Protein 8HY9 (pdb70)

Secondary structure (DSSP, 8-state):
--HHHHHHHHHIIIIIHHHHHHHHHHTSEEPTTS-EESSEEEEEEEPSS--S-HHHHHHHHHHHHT-EEEEE--TT-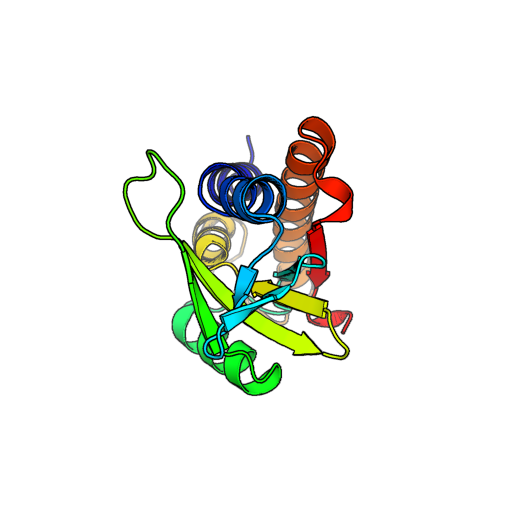SS-EEEEEEEETTEEEEEE--GGGHHHHHHHGGGS-TT--TTSHHHHHHHHHHHHHHHHHHHHHHHHHT-GGGEEEEEGGG-

InterPro domains:
  IPR019302 CD-NTase-associated protein 12/Pycsar effector protein, TIR domain [PF10137] (5-129)
  IPR046876 Prokaryotic STING domain [PF20300] (159-295)

Structure (mmCIF, N/CA/C/O backbone):
data_8HY9
#
_entry.id   8HY9
#
_cell.length_a   99.510
_cell.length_b   40.990
_cell.length_c   36.196
_cell.angle_alpha   90.000
_cell.angle_beta   105.041
_cell.angle_gamma   90.000
#
_symmetry.space_group_name_H-M   'C 1 2 1'
#
loop_
_entity.id
_entity.type
_entity.pdbx_description
1 polymer 'CD-NTase-associated protein 12'
2 non-polymer "9,9'-[(2R,3R,3aS,5S,7aR,9R,10R,10aS,12S,14aR)-3,5,10,12-tetrahydroxy-5,12-dioxidooctahydro-2H,7H-difuro[3,2-d:3',2'-j][1,3,7,9,2,8]tetraoxadiphosphacyclododecine-2,9-diyl]bis(2-amino-1,9-dihydro-6H-purin-6-one)"
3 non-polymer 'CALCIUM ION'
4 water water
#
loop_
_atom_site.group_PDB
_atom_site.id
_atom_site.type_symbol
_atom_site.label_atom_id
_atom_site.label_alt_id
_atom_site.label_comp_id
_atom_site.label_asym_id
_atom_site.label_entity_id
_atom_site.label_seq_id
_atom_site.pdbx_PDB_ins_code
_atom_site.Cartn_x
_atom_site.Cartn_y
_atom_site.Cartn_z
_atom_site.occupancy
_atom_site.B_iso_or_equiv
_atom_site.auth_seq_id
_atom_site.auth_comp_id
_atom_site.auth_asym_id
_atom_site.auth_atom_id
_atom_site.pdbx_PDB_model_num
ATOM 1 N N . GLY A 1 4 ? -6.065 -0.515 22.505 1.000 40.522 4 GLY A N 1
ATOM 2 C CA . GLY A 1 4 ? -6.833 -1.601 21.811 1.000 40.040 4 GLY A CA 1
ATOM 3 C C . GLY A 1 4 ? -6.902 -1.364 20.310 1.000 35.149 4 GLY A C 1
ATOM 4 O O . GLY A 1 4 ? -5.948 -1.733 19.602 1.000 32.978 4 GLY A O 1
ATOM 5 N N . PHE A 1 5 ? -8.000 -0.788 19.821 1.000 28.926 5 PHE A N 1
ATOM 6 C CA . PHE A 1 5 ? -8.157 -0.462 18.389 1.000 24.977 5 PHE A CA 1
ATOM 7 C C . PHE A 1 5 ? -7.699 0.965 18.164 1.000 18.153 5 PHE A C 1
ATOM 8 O O . PHE A 1 5 ? -7.930 1.855 18.979 1.000 15.567 5 PHE A O 1
ATOM 16 N N . PRO A 1 6 ? -6.992 1.224 17.052 1.000 15.912 6 PRO A N 1
ATOM 17 C CA . PRO A 1 6 ? -6.608 2.574 16.710 1.000 15.674 6 PRO A CA 1
ATOM 18 C C . PRO A 1 6 ? -7.768 3.562 16.762 1.000 13.360 6 PRO A C 1
ATOM 19 O O . PRO A 1 6 ? -7.570 4.636 17.305 1.000 11.973 6 PRO A O 1
ATOM 23 N N . SER A 1 7 ? -8.936 3.243 16.199 1.000 12.649 7 SER A N 1
ATOM 24 C CA . SER A 1 7 ? -10.059 4.209 16.129 1.000 13.604 7 SER A CA 1
ATOM 25 C C . SER A 1 7 ? -10.462 4.637 17.551 1.000 12.546 7 SER A C 1
ATOM 26 O O . SER A 1 7 ? -10.712 5.823 17.784 1.000 12.251 7 SER A O 1
ATOM 29 N N . SER A 1 8 ? -10.477 3.726 18.510 1.000 10.775 8 SER A N 1
ATOM 30 C CA . SER A 1 8 ? -10.804 4.019 19.926 1.000 10.027 8 SER A CA 1
ATOM 31 C C . SER A 1 8 ? -9.784 5.018 20.495 1.000 11.599 8 SER A C 1
ATOM 32 O O . SER A 1 8 ? -10.166 5.943 21.220 1.000 11.299 8 SER A O 1
ATOM 35 N N . THR A 1 9 ? -8.510 4.807 20.223 1.000 10.525 9 THR A N 1
ATOM 36 C CA . THR A 1 9 ? -7.422 5.658 20.764 1.000 10.281 9 THR A CA 1
ATOM 37 C C . THR A 1 9 ? -7.519 7.054 20.127 1.000 9.609 9 THR A C 1
ATOM 38 O O . THR A 1 9 ? -7.284 8.045 20.857 1.000 10.072 9 THR A O 1
ATOM 42 N N . LEU A 1 10 ? -7.832 7.159 18.857 1.000 9.375 10 LEU A N 1
ATOM 43 C CA . LEU A 1 10 ? -8.020 8.460 18.187 1.000 9.556 10 LEU A CA 1
ATOM 44 C C . LEU A 1 10 ? -9.206 9.170 18.863 1.000 9.252 10 LEU A C 1
ATOM 45 O O . LEU A 1 10 ? -9.138 10.396 19.091 1.000 8.884 10 LEU A O 1
ATOM 50 N N . ALA A 1 11 ? -10.300 8.469 19.160 1.000 9.249 11 ALA A N 1
ATOM 51 C CA . ALA A 1 11 ? -11.431 9.120 19.873 1.000 8.729 11 ALA A CA 1
ATOM 52 C C . ALA A 1 11 ? -10.967 9.611 21.242 1.000 8.507 11 ALA A C 1
ATOM 53 O O . ALA A 1 11 ? -11.418 10.683 21.690 1.000 8.316 11 ALA A O 1
ATOM 55 N N . ALA A 1 12 ? -10.137 8.848 21.945 1.000 8.568 12 ALA A N 1
ATOM 56 C CA . ALA A 1 12 ? -9.699 9.201 23.294 1.000 8.972 12 ALA A CA 1
ATOM 57 C C . ALA A 1 12 ? -8.897 10.502 23.241 1.000 9.277 12 ALA A C 1
ATOM 58 O O . ALA A 1 12 ? -9.104 11.324 24.126 1.000 9.900 12 ALA A O 1
ATOM 60 N N . VAL A 1 13 ? -8.011 10.697 22.271 1.000 8.712 13 VAL A N 1
ATOM 61 C CA . VAL A 1 13 ? -7.221 11.952 22.221 1.000 8.805 13 VAL A CA 1
ATOM 62 C C . VAL A 1 13 ? -8.104 13.092 21.770 1.000 8.428 13 VAL A C 1
ATOM 63 O O . VAL A 1 13 ? -7.936 14.210 22.248 1.000 8.269 13 VAL A O 1
ATOM 67 N N . TYR A 1 14 ? -9.013 12.866 20.859 1.000 6.935 14 TYR A N 1
ATOM 68 C CA . TYR A 1 14 ? -9.941 13.891 20.404 1.000 7.724 14 TYR A CA 1
ATOM 69 C C . TYR A 1 14 ? -10.793 14.338 21.604 1.000 7.403 14 TYR A C 1
ATOM 70 O O . TYR A 1 14 ? -11.028 15.539 21.790 1.000 7.157 14 TYR A O 1
ATOM 79 N N . TYR A 1 15 ? -11.259 13.388 22.397 1.000 7.968 15 TYR A N 1
ATOM 80 C CA . TYR A 1 15 ? -12.052 13.712 23.615 1.000 7.895 15 TYR A CA 1
ATOM 81 C C . TYR A 1 15 ? -11.223 14.471 24.629 1.000 9.043 15 TYR A C 1
ATOM 82 O O . TYR A 1 15 ? -11.588 15.553 25.028 1.000 8.880 15 TYR A O 1
ATOM 91 N N . GLU A 1 16 ? -10.069 13.934 25.013 1.000 9.119 16 GLU A N 1
ATOM 92 C CA . GLU A 1 16 ? -9.279 14.522 26.120 1.000 10.583 16 GLU A CA 1
ATOM 93 C C . GLU A 1 16 ? -8.760 15.898 25.725 1.000 9.339 16 GLU A C 1
ATOM 94 O O . GLU A 1 16 ? -8.756 16.784 26.602 1.000 10.483 16 GLU A O 1
ATOM 100 N N . ASN A 1 17 ? -8.325 16.092 24.490 1.000 8.901 17 ASN A N 1
ATOM 101 C CA . ASN A 1 17 ? -7.567 17.304 24.121 1.000 9.763 17 ASN A CA 1
ATOM 102 C C . ASN A 1 17 ? -8.453 18.267 23.352 1.000 9.657 17 ASN A C 1
ATOM 103 O O . ASN A 1 17 ? -7.968 19.349 23.016 1.000 12.702 17 ASN A O 1
ATOM 108 N N . PHE A 1 18 ? -9.725 17.977 23.113 1.000 8.413 18 PHE A N 1
ATOM 109 C CA .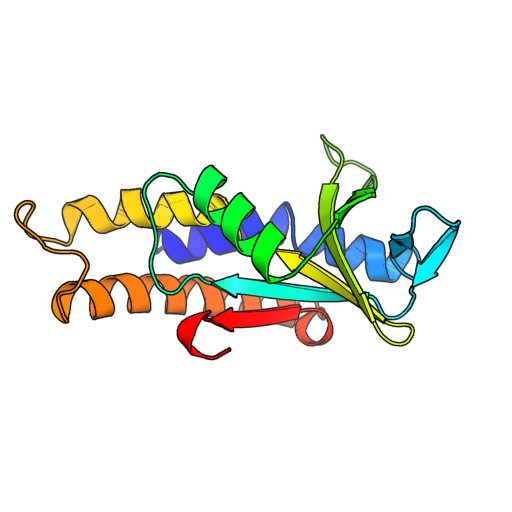 PHE A 1 18 ? -10.603 18.915 22.382 1.000 7.796 18 PHE A CA 1
ATOM 110 C C . PHE A 1 18 ? -12.018 18.899 22.934 1.000 8.031 18 PHE A C 1
ATOM 111 O O . PHE A 1 18 ? -12.528 19.950 23.375 1.000 7.927 18 PHE A O 1
ATOM 119 N N . VAL A 1 19 ? -12.688 17.775 22.910 1.000 7.142 19 VAL A N 1
ATOM 120 C CA . VAL A 1 19 ? -14.134 17.775 23.276 1.000 7.891 19 VAL A CA 1
ATOM 121 C C . VAL A 1 19 ? -14.269 18.139 24.752 1.000 7.647 19 VAL A C 1
ATOM 122 O O . VAL A 1 19 ? -15.119 18.988 25.086 1.000 7.058 19 VAL A O 1
ATOM 126 N N . LYS A 1 20 ? -13.507 17.495 25.624 1.000 7.999 20 LYS A N 1
ATOM 127 C CA . LYS A 1 20 ? -13.628 17.738 27.082 1.000 8.499 20 LYS A CA 1
ATOM 128 C C . LYS A 1 20 ? -13.360 19.209 27.407 1.000 8.108 20 LYS A C 1
ATOM 129 O O . LYS A 1 20 ? -14.138 19.810 28.121 1.000 7.804 20 LYS A O 1
ATOM 135 N N . PRO A 1 21 ? -12.230 19.831 26.997 1.000 8.205 21 PRO A N 1
ATOM 136 C CA . PRO A 1 21 ? -11.989 21.225 27.365 1.000 8.494 21 PRO A CA 1
ATOM 137 C C . PRO A 1 21 ? -13.071 22.139 26.760 1.000 8.476 21 PRO A C 1
ATOM 138 O O . PRO A 1 21 ? -13.393 23.180 27.353 1.000 8.536 21 PRO A O 1
ATOM 142 N N . THR A 1 22 ? -13.638 21.773 25.610 1.000 7.116 22 THR A N 1
ATOM 143 C CA . THR A 1 22 ? -14.735 22.585 25.012 1.000 7.435 22 THR A CA 1
ATOM 144 C C . THR A 1 22 ? -15.958 22.520 25.944 1.000 7.747 22 THR 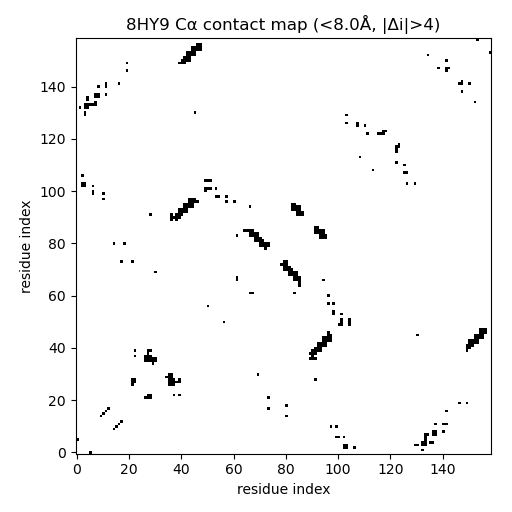A C 1
ATOM 145 O O . THR A 1 22 ? -16.574 23.548 26.245 1.000 7.380 22 THR A O 1
ATOM 149 N N . CYS A 1 23 ? -16.313 21.336 26.395 1.000 7.354 23 CYS A N 1
ATOM 150 C CA . CYS A 1 23 ? -17.428 21.122 27.340 1.000 7.585 23 CYS A CA 1
ATOM 151 C C . CYS A 1 23 ? -17.160 21.883 28.629 1.000 8.333 23 CYS A C 1
ATOM 152 O O . CYS A 1 23 ? -18.078 22.577 29.127 1.000 8.039 23 CYS A O 1
ATOM 155 N N . LEU A 1 24 ? -15.940 21.779 29.163 1.000 7.749 24 LEU A N 1
ATOM 156 C CA . LEU A 1 24 ? -15.623 22.476 30.426 1.000 7.782 24 LEU A CA 1
ATOM 157 C C . LEU A 1 24 ? -15.722 23.999 30.225 1.000 8.041 24 LEU A C 1
ATOM 158 O O . LEU A 1 24 ? -16.230 24.678 31.121 1.000 9.162 24 LEU A O 1
ATOM 163 N N . HIS A 1 25 ? -15.274 24.516 29.103 1.000 7.644 25 HIS A N 1
ATOM 164 C CA . HIS A 1 25 ? -15.415 25.952 28.811 1.000 8.133 25 HIS A CA 1
ATOM 165 C C . HIS A 1 25 ? -16.890 26.319 28.794 1.000 8.700 25 HIS A C 1
ATOM 166 O O . HIS A 1 25 ? -17.279 27.364 29.390 1.000 9.805 25 HIS A O 1
ATOM 173 N N . ILE A 1 26 ? -17.705 25.574 28.079 1.000 8.017 26 ILE A N 1
ATOM 174 C CA . ILE A 1 26 ? -19.163 25.873 28.007 1.000 8.055 26 ILE A CA 1
ATOM 175 C C . ILE A 1 26 ? -19.742 25.942 29.424 1.000 8.715 26 ILE A C 1
ATOM 176 O O . ILE A 1 26 ? -20.494 26.889 29.716 1.000 10.532 26 ILE A O 1
ATOM 181 N N . ILE A 1 27 ? -19.430 24.971 30.262 1.000 8.652 27 ILE A N 1
ATOM 182 C CA . ILE A 1 27 ? -19.980 24.867 31.644 1.000 9.192 27 ILE A CA 1
ATOM 183 C C . ILE A 1 27 ? -19.439 26.000 32.502 1.000 10.771 27 ILE A C 1
ATOM 184 O O . ILE A 1 27 ? -20.258 26.740 33.111 1.000 12.244 27 ILE A O 1
ATOM 189 N N . GLN A 1 28 ? -18.124 26.167 32.532 1.000 10.395 28 GLN A N 1
ATOM 190 C CA . GLN A 1 28 ? -17.432 27.093 33.469 1.000 11.252 28 GLN A CA 1
ATOM 191 C C . GLN A 1 28 ? -17.596 28.538 33.037 1.000 12.241 28 GLN A C 1
ATOM 192 O O . GLN A 1 28 ? -17.702 29.405 33.939 1.000 15.059 28 GLN A O 1
ATOM 198 N N . ASN A 1 29 ? -17.631 28.825 31.741 1.000 11.581 29 ASN A N 1
ATOM 199 C CA . ASN A 1 29 ? -17.722 30.201 31.220 1.000 11.947 29 ASN A CA 1
ATOM 200 C C . ASN A 1 29 ? -19.200 30.621 31.099 1.000 11.614 29 ASN A C 1
ATOM 201 O O . ASN A 1 29 ? -19.430 31.789 30.804 1.000 13.822 29 ASN A O 1
ATOM 206 N N . GLY A 1 30 ? -20.151 29.694 31.256 1.000 12.460 30 GLY A N 1
ATOM 207 C CA . GLY A 1 30 ? -21.568 29.984 30.992 1.000 14.013 30 GLY A CA 1
ATOM 208 C C . GLY A 1 30 ? -21.779 30.222 29.516 1.000 13.168 30 GLY A C 1
ATOM 209 O O . GLY A 1 30 ? -22.646 31.066 29.136 1.000 15.665 30 GLY A O 1
ATOM 210 N N . GLY A 1 31 ? -21.006 29.541 28.673 1.000 11.895 31 GLY A N 1
ATOM 211 C CA . GLY A 1 31 ? -21.232 29.478 27.225 1.000 10.947 31 GLY A CA 1
ATOM 212 C C . GLY A 1 31 ? -20.097 30.061 26.419 1.000 11.761 31 GLY A C 1
ATOM 213 O O . GLY A 1 31 ? -19.034 30.359 26.960 1.000 13.511 31 GLY A O 1
ATOM 214 N N . ILE A 1 32 ? -20.287 30.091 25.126 1.000 10.663 32 ILE A N 1
ATOM 215 C CA . ILE A 1 32 ? -19.317 30.605 24.138 1.000 10.876 32 ILE A CA 1
ATOM 216 C C . ILE A 1 32 ? -19.776 31.981 23.679 1.000 11.501 32 ILE A C 1
ATOM 217 O O . ILE A 1 32 ? -20.981 32.174 23.434 1.000 11.632 32 ILE A O 1
ATOM 222 N N . GLN A 1 33 ? -18.822 32.899 23.525 1.000 11.039 33 GLN A N 1
ATOM 223 C CA . GLN A 1 33 ? -19.104 34.307 23.203 1.000 11.022 33 GLN A CA 1
ATOM 224 C C . GLN A 1 33 ? -18.862 34.548 21.728 1.000 10.066 33 GLN A C 1
ATOM 225 O O . GLN A 1 33 ? -17.817 34.159 21.210 1.000 10.568 33 GLN A O 1
ATOM 231 N N . ASP A 1 34 ? -19.810 35.207 21.086 1.000 9.810 34 ASP A N 1
ATOM 232 C CA . ASP A 1 34 ? -19.754 35.589 19.663 1.000 10.499 34 ASP A CA 1
ATOM 233 C C . ASP A 1 34 ? -19.010 36.931 19.484 1.000 11.399 34 ASP A C 1
ATOM 234 O O . ASP A 1 34 ? -18.708 37.604 20.480 1.000 11.271 34 ASP A O 1
ATOM 239 N N . ASP A 1 35 ? -18.736 37.295 18.237 1.000 12.772 35 ASP A N 1
ATOM 240 C CA . ASP A 1 35 ? -17.984 38.535 17.892 1.000 12.842 35 ASP A CA 1
ATOM 241 C C . ASP A 1 35 ? -18.644 39.756 18.491 1.000 13.374 35 ASP A C 1
ATOM 242 O O . ASP A 1 35 ? -17.933 40.690 18.776 1.000 14.061 35 ASP A O 1
ATOM 247 N N . ASP A 1 36 ? -19.951 39.797 18.522 1.000 12.312 36 ASP A N 1
ATOM 248 C CA . ASP A 1 36 ? -20.724 40.966 18.987 1.000 12.794 36 ASP A CA 1
ATOM 249 C C . ASP A 1 36 ? -20.804 41.002 20.516 1.000 11.784 36 ASP A C 1
ATOM 250 O O . ASP A 1 36 ? -21.496 41.884 21.049 1.000 12.151 36 ASP A O 1
ATOM 255 N N . GLY A 1 37 ? -20.171 40.059 21.219 1.000 11.864 37 GLY A N 1
ATOM 256 C CA . GLY A 1 37 ? -20.145 40.036 22.680 1.000 10.721 37 GLY A CA 1
ATOM 257 C C . GLY A 1 37 ? -21.256 39.202 23.280 1.000 10.792 37 GLY A C 1
ATOM 258 O O . GLY A 1 37 ? -21.255 39.003 24.506 1.000 11.696 37 GLY A O 1
ATOM 259 N N . THR A 1 38 ? -22.226 38.746 22.475 1.000 10.687 38 THR A N 1
ATOM 260 C CA . THR A 1 38 ? -23.341 37.897 22.995 1.000 11.390 38 THR A CA 1
ATOM 261 C C . THR A 1 38 ? -22.760 36.561 23.470 1.000 11.816 38 THR A C 1
ATOM 262 O O . THR A 1 38 ? -22.020 35.898 22.693 1.000 11.969 38 THR A O 1
ATOM 266 N N . LYS A 1 39 ? -23.033 36.184 24.701 1.000 11.982 39 LYS A N 1
ATOM 267 C CA . LYS A 1 39 ? -22.637 34.862 25.220 1.000 12.404 39 LYS A CA 1
ATOM 268 C C . LYS A 1 39 ? -23.822 33.923 25.131 1.000 12.504 39 LYS A C 1
ATOM 269 O O . LYS A 1 39 ? -24.926 34.300 25.515 1.000 13.642 39 LYS A O 1
ATOM 275 N N . TYR A 1 40 ? -23.590 32.745 24.616 1.000 9.874 40 TYR A N 1
ATOM 276 C CA . TYR A 1 40 ? -24.644 31.735 24.401 1.000 9.814 40 TYR A CA 1
ATOM 277 C C . TYR A 1 40 ? -24.549 30.645 25.464 1.000 9.430 40 TYR A C 1
ATOM 278 O O . TYR A 1 40 ? -23.755 29.725 25.301 1.000 10.186 40 TYR A O 1
ATOM 287 N N . GLU A 1 41 ? -25.289 30.778 26.565 1.000 10.691 41 GLU A N 1
ATOM 288 C CA . GLU A 1 41 ? -25.282 29.755 27.631 1.000 11.242 41 GLU A CA 1
ATOM 289 C C . GLU A 1 41 ? -25.617 28.393 27.009 1.000 10.099 41 GLU A C 1
ATOM 290 O O . GLU A 1 41 ? -25.024 27.372 27.407 1.000 10.757 41 GLU A O 1
ATOM 296 N N . ASN A 1 42 ? -26.580 28.367 26.106 1.000 9.434 42 ASN A N 1
ATOM 297 C CA . ASN A 1 42 ? -26.981 27.151 25.395 1.000 9.633 42 ASN A CA 1
ATOM 298 C C . ASN A 1 42 ? -26.028 26.949 24.222 1.000 9.931 42 ASN A C 1
ATOM 299 O O . ASN A 1 42 ? -26.352 27.339 23.088 1.000 9.331 42 ASN A O 1
ATOM 304 N N . SER A 1 43 ? -24.859 26.391 24.514 1.000 8.267 43 SER A N 1
ATOM 305 C CA . SER A 1 43 ? -23.828 25.988 23.553 1.000 8.464 43 SER A CA 1
ATOM 306 C C . SER A 1 43 ? -23.717 24.481 23.602 1.000 8.760 43 SER A C 1
ATOM 307 O O . SER A 1 43 ? -23.609 23.926 24.710 1.000 8.835 43 SER A O 1
ATOM 310 N N . THR A 1 44 ? -23.786 23.812 22.469 1.000 8.849 44 THR A N 1
ATOM 311 C CA . THR A 1 44 ? -23.674 22.347 22.395 1.000 9.806 44 THR A CA 1
ATOM 312 C C . THR A 1 44 ? -22.833 21.977 21.194 1.000 9.735 44 THR A C 1
ATOM 313 O O . THR A 1 44 ? -22.454 22.870 20.428 1.000 9.402 44 THR A O 1
ATOM 317 N N . ILE A 1 45 ? -22.419 20.724 21.127 1.000 8.904 45 ILE A N 1
ATOM 318 C CA . ILE A 1 45 ? -21.409 20.245 20.154 1.000 9.183 45 ILE A CA 1
ATOM 319 C C . ILE A 1 45 ? -22.053 19.198 19.265 1.000 8.632 45 ILE A C 1
ATOM 320 O O . ILE A 1 45 ? -22.634 18.248 19.782 1.000 8.649 45 ILE A O 1
ATOM 325 N N . LYS A 1 46 ? -21.936 19.388 17.963 1.000 8.417 46 LYS A N 1
ATOM 326 C CA . LYS A 1 46 ? -22.260 18.370 16.957 1.000 8.753 46 LYS A CA 1
ATOM 327 C C . LYS A 1 46 ? -20.975 17.933 16.274 1.000 8.595 46 LYS A C 1
ATOM 328 O O . LYS A 1 46 ? -20.318 18.767 15.635 1.000 10.215 46 LYS A O 1
ATOM 334 N N . ILE A 1 47 ? -20.625 16.683 16.444 1.000 8.306 47 ILE A N 1
ATOM 335 C CA . ILE A 1 47 ? -19.418 16.062 15.841 1.000 9.009 47 ILE A CA 1
ATOM 336 C C . ILE A 1 47 ? -19.828 15.342 14.568 1.000 9.256 47 ILE A C 1
ATOM 337 O O . ILE A 1 47 ? -20.702 14.473 14.647 1.000 10.218 47 ILE A O 1
ATOM 342 N N . ILE A 1 48 ? -19.307 15.768 13.425 1.000 10.087 48 ILE A N 1
ATOM 343 C CA . ILE A 1 48 ? -19.763 15.263 12.113 1.000 10.951 48 ILE A CA 1
ATOM 344 C C . ILE A 1 48 ? -18.790 14.201 11.625 1.000 10.962 48 ILE A C 1
ATOM 345 O O . ILE A 1 48 ? -17.577 14.483 11.468 1.000 12.667 48 ILE A O 1
ATOM 350 N N . ILE A 1 49 ? -19.280 12.985 11.433 1.000 11.557 49 ILE A N 1
ATOM 351 C CA . ILE A 1 49 ? -18.504 11.860 10.854 1.000 12.211 49 ILE A CA 1
ATOM 352 C C . ILE A 1 49 ? -18.821 11.848 9.367 1.000 13.938 49 ILE A C 1
ATOM 353 O O . ILE A 1 49 ? -19.975 11.758 8.990 1.000 13.715 49 ILE A O 1
ATOM 358 N N . PRO A 1 50 ? -17.831 11.971 8.476 1.000 14.388 50 PRO A N 1
ATOM 359 C CA . PRO A 1 50 ? -18.110 12.057 7.046 1.000 14.522 50 PRO A CA 1
ATOM 360 C C . PRO A 1 50 ? -18.551 10.706 6.478 1.000 17.138 50 PRO A C 1
ATOM 361 O O . PRO A 1 50 ? -18.234 9.680 7.026 1.000 17.885 50 PRO A O 1
ATOM 365 N N . GLN A 1 51 ? -19.261 10.739 5.366 1.000 18.281 51 GLN A N 1
ATOM 366 C CA . GLN A 1 51 ? -19.677 9.498 4.668 1.000 20.789 51 GLN A CA 1
ATOM 367 C C . GLN A 1 51 ? -18.446 8.809 4.064 1.000 20.298 51 GLN A C 1
ATOM 368 O O . GLN A 1 51 ? -18.347 7.577 4.161 1.000 25.153 51 GLN A O 1
ATOM 374 N N . LYS A 1 52 ? -17.536 9.583 3.497 1.000 20.292 52 LYS A N 1
ATOM 375 C CA . LYS A 1 52 ? -16.255 9.063 2.969 1.000 21.918 52 LYS A CA 1
ATOM 376 C C . LYS A 1 52 ? -15.112 9.731 3.719 1.000 16.748 52 LYS A C 1
ATOM 377 O O . LYS A 1 52 ? -15.247 10.920 4.106 1.000 18.022 52 LYS A O 1
ATOM 383 N N . LEU A 1 53 ? -14.032 9.011 3.923 1.000 16.477 53 LEU A N 1
ATOM 384 C CA . LEU A 1 53 ? -12.823 9.581 4.533 1.000 17.363 53 LEU A CA 1
ATOM 385 C C . LEU A 1 53 ? -11.746 9.712 3.466 1.000 18.404 53 LEU A C 1
ATOM 386 O O . LEU A 1 53 ? -11.139 8.710 3.119 1.000 22.298 53 LEU A O 1
ATOM 391 N N . THR A 1 54 ? -11.418 10.941 3.118 1.000 15.837 54 THR A N 1
ATOM 392 C CA . THR A 1 54 ? -10.410 11.278 2.087 1.000 15.311 54 THR A CA 1
ATOM 393 C C . THR A 1 54 ? -9.029 11.327 2.701 1.000 14.769 54 THR A C 1
ATOM 394 O O . THR A 1 54 ? -8.916 11.388 3.960 1.000 15.426 54 THR A O 1
ATOM 398 N N . THR A 1 55 ? -8.015 11.378 1.849 1.000 14.072 55 THR A N 1
ATOM 399 C CA . THR A 1 55 ? -6.611 11.603 2.204 1.000 15.736 55 THR A CA 1
ATOM 400 C C . THR A 1 55 ? -6.307 13.100 2.143 1.000 16.241 55 THR A C 1
ATOM 401 O O . THR A 1 55 ? -5.141 13.439 2.089 1.000 22.376 55 THR A O 1
ATOM 405 N N . ASP A 1 56 ? -7.333 13.963 2.086 1.000 13.756 56 ASP A N 1
ATOM 406 C CA . ASP A 1 56 ? -7.151 15.441 2.223 1.000 13.053 56 ASP A CA 1
ATOM 407 C C . ASP A 1 56 ? -8.234 15.964 3.178 1.000 12.633 56 ASP A C 1
ATOM 408 O O . ASP A 1 56 ? -9.239 16.524 2.720 1.000 11.985 56 ASP A O 1
ATOM 413 N N . VAL A 1 57 ? -8.069 15.770 4.483 1.000 13.635 57 VAL A N 1
ATOM 414 C CA . VAL A 1 57 ? -9.141 16.139 5.440 1.000 13.399 57 VAL A CA 1
ATOM 415 C C . VAL A 1 57 ? -9.250 17.668 5.501 1.000 12.887 57 VAL A C 1
ATOM 416 O O . VAL A 1 57 ? -10.313 18.128 5.817 1.000 13.300 57 VAL A O 1
ATOM 420 N N . ASN A 1 58 ? -8.188 18.408 5.186 1.000 13.340 58 ASN A N 1
ATOM 421 C CA . ASN A 1 58 ? -8.261 19.890 5.208 1.000 14.296 58 ASN A CA 1
ATOM 422 C C . ASN A 1 58 ? -9.296 20.354 4.170 1.000 13.152 58 ASN A C 1
ATOM 423 O O . ASN A 1 58 ? 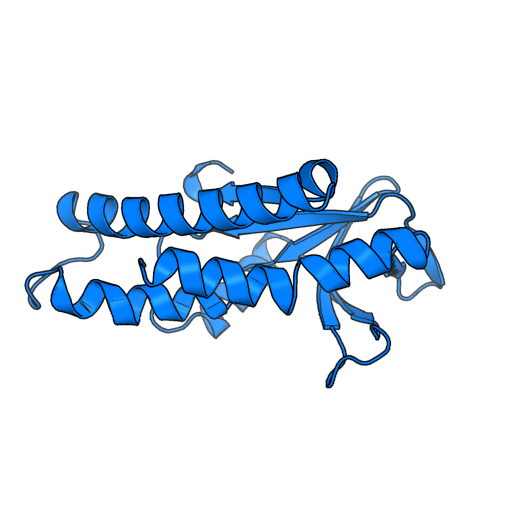-10.126 21.221 4.487 1.000 14.183 58 ASN A O 1
ATOM 428 N N . SER A 1 59 ? -9.255 19.833 2.944 1.000 12.683 59 SER A N 1
ATOM 429 C CA . SER A 1 59 ? -10.224 20.235 1.897 1.000 12.977 59 SER A CA 1
ATOM 430 C C . SER A 1 59 ? -11.612 19.764 2.291 1.000 12.660 59 SER A C 1
ATOM 431 O O . SE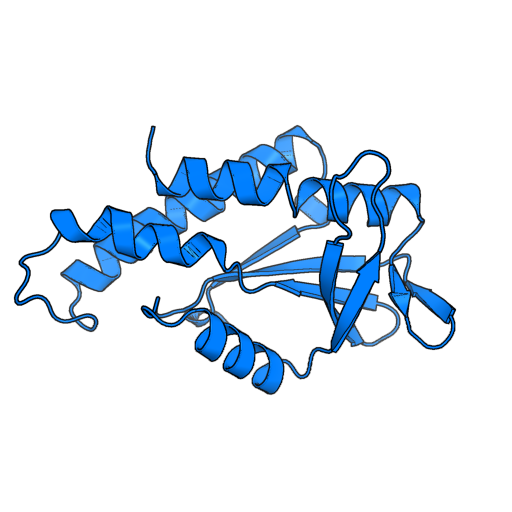R A 1 59 ? -12.586 20.454 2.037 1.000 13.023 59 SER A O 1
ATOM 434 N N . GLN A 1 60 ? -11.701 18.586 2.880 1.000 13.832 60 GLN A N 1
ATOM 435 C CA . GLN A 1 60 ? -12.959 18.023 3.348 1.000 13.910 60 GLN A CA 1
ATOM 436 C C . GLN A 1 60 ? -13.573 18.938 4.422 1.000 13.306 60 GLN A C 1
ATOM 437 O O . GLN A 1 60 ? -14.762 19.238 4.364 1.000 15.422 60 GLN A O 1
ATOM 443 N N . PHE A 1 61 ? -12.755 19.415 5.357 1.000 14.542 61 PHE A N 1
ATOM 444 C CA . PHE A 1 61 ? -13.183 20.352 6.399 1.000 13.289 61 PHE A CA 1
ATOM 445 C C . PHE A 1 61 ? -13.734 21.622 5.754 1.000 13.566 61 PHE A C 1
ATOM 446 O O . PHE A 1 61 ? -14.741 22.145 6.200 1.000 13.864 61 PHE A O 1
ATOM 454 N N . GLN A 1 62 ? -13.006 22.159 4.780 1.000 13.442 62 GLN A N 1
ATOM 455 C CA . GLN A 1 62 ? -13.409 23.415 4.130 1.0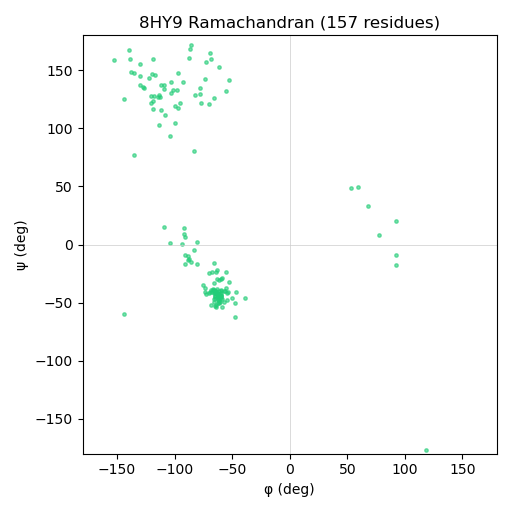00 15.222 62 GLN A CA 1
ATOM 456 C C . GLN A 1 62 ? -14.773 23.200 3.463 1.000 15.445 62 GLN A C 1
ATOM 457 O O . GLN A 1 62 ? -15.609 24.093 3.506 1.000 13.891 62 GLN A O 1
ATOM 463 N N . THR A 1 63 ? -14.976 22.083 2.807 1.000 15.329 63 THR A N 1
ATOM 464 C CA . THR A 1 63 ? -16.228 21.851 2.039 1.000 16.801 63 THR A CA 1
ATOM 465 C C . THR A 1 63 ? -17.394 21.750 3.015 1.000 17.906 63 THR A C 1
ATOM 466 O O . THR A 1 63 ? -18.444 22.402 2.777 1.000 20.172 63 THR A O 1
ATOM 470 N N . LEU A 1 64 ? -17.189 21.096 4.163 1.000 18.194 64 LEU A N 1
ATOM 471 C CA . LEU A 1 64 ? -18.209 21.000 5.214 1.000 17.703 64 LEU A CA 1
ATOM 472 C C . LEU A 1 64 ? -18.483 22.377 5.854 1.000 16.904 64 LEU A C 1
ATOM 473 O O . LEU A 1 64 ? -19.634 22.688 6.140 1.000 17.998 64 LEU A O 1
ATOM 478 N N . LYS A 1 65 ? -17.449 23.187 6.099 1.000 15.068 65 LYS A N 1
ATOM 479 C CA . LYS A 1 65 ? -17.607 24.541 6.675 1.000 15.934 65 LYS A CA 1
ATOM 480 C C . LYS A 1 65 ? -18.485 25.392 5.738 1.000 16.560 65 LYS A C 1
ATOM 481 O O . LYS A 1 65 ? -19.350 26.096 6.227 1.000 16.083 65 LYS A O 1
ATOM 487 N N . LYS A 1 66 ? -18.262 25.274 4.434 1.000 17.935 66 LYS A N 1
ATOM 488 C CA . LYS A 1 66 ? -19.022 26.031 3.405 1.000 20.976 66 LYS A CA 1
ATOM 489 C C . LYS A 1 66 ? -20.485 25.569 3.417 1.000 21.005 66 LYS A C 1
ATOM 490 O O . LYS A 1 66 ? -21.383 26.454 3.379 1.000 23.404 66 LYS A O 1
ATOM 496 N N . SER A 1 67 ? -20.724 24.265 3.534 1.000 21.043 67 SER A N 1
ATOM 497 C CA . SER A 1 67 ? -22.074 23.637 3.465 1.000 22.907 67 SER A CA 1
ATOM 498 C C . SER A 1 67 ? -22.899 24.004 4.710 1.000 24.631 67 SER A C 1
ATOM 499 O O . SER A 1 67 ? -24.084 24.304 4.563 1.000 24.564 67 SER A O 1
ATOM 502 N N . PHE A 1 68 ? -22.290 23.995 5.898 1.000 20.466 68 PHE A N 1
ATOM 503 C CA . PHE A 1 68 ? -22.951 24.325 7.186 1.000 21.002 68 PHE A CA 1
ATOM 504 C C . PHE A 1 68 ? -22.942 25.854 7.447 1.000 19.477 68 PHE A C 1
ATOM 505 O O . PHE A 1 68 ? -23.605 26.298 8.382 1.000 22.857 68 PHE A O 1
ATOM 513 N N . GLN A 1 69 ? -22.122 26.615 6.709 1.000 16.995 69 GLN A N 1
ATOM 514 C CA . GLN A 1 69 ? -21.970 28.092 6.830 1.000 18.803 69 GLN A CA 1
ATOM 515 C C . GLN A 1 69 ? -21.525 28.438 8.255 1.000 16.681 69 GLN A C 1
ATOM 516 O O . GLN A 1 69 ? -22.102 29.365 8.890 1.000 17.671 69 GLN A O 1
ATOM 522 N N . THR A 1 70 ? -20.496 27.753 8.745 1.000 14.307 70 THR A N 1
ATOM 523 C CA . THR A 1 70 ? -19.963 27.995 10.097 1.000 14.144 70 THR A CA 1
ATOM 524 C C . THR A 1 70 ? -18.910 29.096 10.072 1.000 13.631 70 THR A C 1
ATOM 525 O O . THR A 1 70 ? -18.368 29.419 8.985 1.000 14.959 70 THR A O 1
ATOM 529 N N . LYS A 1 71 ? -18.640 29.679 11.225 1.000 12.803 71 LYS A N 1
ATOM 530 C CA . LYS A 1 71 ? -17.500 30.585 11.389 1.000 13.402 71 LYS A CA 1
ATOM 531 C C . LYS A 1 71 ? -16.678 30.204 12.610 1.000 12.349 71 LYS A C 1
ATOM 532 O O . LYS A 1 71 ? -17.218 29.640 13.609 1.000 11.936 71 LYS A O 1
ATOM 538 N N . LYS A 1 72 ? -15.439 30.577 12.580 1.000 11.169 72 LYS A N 1
ATOM 539 C CA . LYS A 1 72 ? -14.458 30.195 13.608 1.000 11.538 72 LYS A CA 1
ATOM 540 C C . LYS A 1 72 ? -14.599 31.134 14.791 1.000 11.287 72 LYS A C 1
ATOM 541 O O . LYS A 1 72 ? -14.516 32.354 14.595 1.000 13.407 72 LYS A O 1
ATOM 547 N N . LEU A 1 73 ? -14.730 30.585 15.990 1.000 9.928 73 LEU A N 1
ATOM 548 C CA . LEU A 1 73 ? -14.524 31.300 17.252 1.000 10.167 73 LEU A CA 1
ATOM 549 C C . LEU A 1 73 ? -13.376 30.629 18.006 1.000 10.423 73 LEU A C 1
ATOM 550 O O . LEU A 1 73 ? -13.127 29.470 17.773 1.000 10.843 73 LEU A O 1
ATOM 555 N N . THR A 1 74 ? -12.756 31.335 18.936 1.000 11.328 74 THR A N 1
ATOM 556 C CA . THR A 1 74 ? -11.569 30.859 19.662 1.000 12.320 74 THR A CA 1
ATOM 557 C C . THR A 1 74 ? -11.731 31.166 21.137 1.000 12.548 74 THR A C 1
ATOM 558 O O . THR A 1 74 ? -12.269 32.255 21.480 1.000 14.49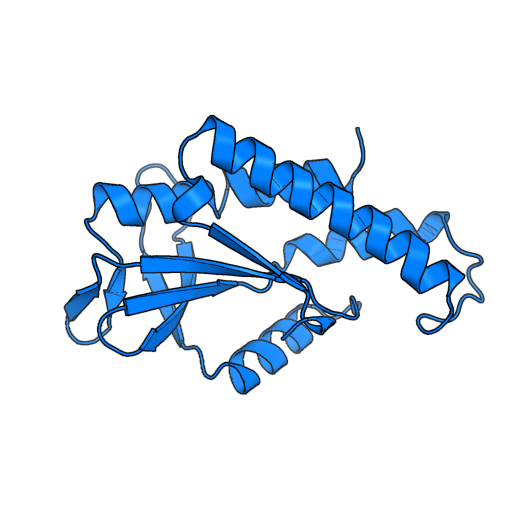8 74 THR A O 1
ATOM 562 N N . PHE A 1 75 ? -11.189 30.322 21.998 1.000 10.507 75 PHE A N 1
ATOM 563 C CA . PHE A 1 75 ? -11.167 30.591 23.450 1.000 10.963 75 PHE A CA 1
ATOM 564 C C . PHE A 1 75 ? -9.988 29.877 24.060 1.000 12.001 75 PHE A C 1
ATOM 565 O O . PHE A 1 75 ? -9.413 28.998 23.452 1.000 11.077 75 PHE A O 1
ATOM 573 N N . ASP A 1 76 ? -9.578 30.337 25.220 1.000 15.725 76 ASP A N 1
ATOM 574 C CA . ASP A 1 76 ? -8.498 29.688 25.986 1.000 16.386 76 ASP A CA 1
ATOM 575 C C . ASP A 1 76 ? -9.125 28.772 27.031 1.000 16.052 76 ASP A C 1
ATOM 576 O O . ASP A 1 76 ? -10.234 29.027 27.482 1.000 19.012 76 ASP A O 1
ATOM 581 N N . TYR A 1 77 ? -8.472 27.676 27.348 1.000 15.948 77 TYR A N 1
ATOM 582 C CA . TYR A 1 77 ? -8.818 26.807 28.502 1.000 16.503 77 TYR A CA 1
ATOM 583 C C . TYR A 1 77 ? -7.594 26.767 29.390 1.000 15.041 77 TYR A C 1
ATOM 584 O O . TYR A 1 77 ? -6.531 26.434 28.912 1.000 15.946 77 TYR A O 1
ATOM 593 N N . LEU A 1 78 ? -7.729 27.181 30.647 1.000 14.258 78 LEU A N 1
ATOM 594 C CA . LEU A 1 78 ? -6.566 27.424 31.527 1.000 16.387 78 LEU A CA 1
ATOM 595 C C . LEU A 1 78 ? -5.695 26.159 31.605 1.000 14.493 78 LEU A C 1
ATOM 596 O O . LEU A 1 78 ? -6.229 25.048 31.826 1.000 17.891 78 LEU A O 1
ATOM 601 N N . GLY A 1 79 ? -4.384 26.334 31.436 1.000 15.119 79 GLY A N 1
ATOM 602 C CA . GLY A 1 79 ? -3.416 25.238 31.527 1.000 15.820 79 GLY A CA 1
ATOM 603 C C . GLY A 1 79 ? -3.139 24.611 30.180 1.000 16.469 79 GLY A C 1
ATOM 604 O O . GLY A 1 79 ? -2.119 23.888 30.052 1.000 15.969 79 GLY A O 1
ATOM 605 N N . ARG A 1 80 ? -4.008 24.839 29.183 1.000 14.181 80 ARG A N 1
ATOM 606 C CA . ARG A 1 80 ? -3.837 24.185 27.862 1.000 13.778 80 ARG A CA 1
ATOM 607 C C . ARG A 1 80 ? -2.686 24.848 27.131 1.000 13.077 80 ARG A C 1
ATOM 608 O O . ARG A 1 80 ? -2.501 26.055 27.192 1.000 15.211 80 ARG A O 1
ATOM 616 N N . PRO A 1 81 ? -1.886 24.051 26.397 1.000 13.703 81 PRO A N 1
ATOM 617 C CA . PRO A 1 81 ? -0.748 24.576 25.665 1.000 15.446 81 PRO A CA 1
ATOM 618 C C . PRO A 1 81 ? -1.133 25.595 24.586 1.000 13.394 81 PRO A C 1
ATOM 619 O O . PRO A 1 81 ? -0.291 26.419 24.220 1.000 15.043 81 PRO A O 1
ATOM 623 N N . ARG A 1 82 ? -2.326 25.435 24.012 1.000 12.104 82 ARG A N 1
ATOM 624 C CA . ARG A 1 82 ? -2.762 26.235 22.863 1.000 10.902 82 ARG A CA 1
ATOM 625 C C . ARG A 1 82 ? -4.212 26.610 23.062 1.000 11.058 82 ARG A C 1
ATOM 626 O O . ARG A 1 82 ? -4.902 25.887 23.805 1.000 12.180 82 ARG A O 1
ATOM 634 N N . ASN A 1 83 ? -4.664 27.644 22.377 1.000 9.687 83 ASN A N 1
ATOM 635 C CA . ASN A 1 83 ? -6.092 28.008 22.393 1.000 10.122 83 ASN A CA 1
ATOM 636 C C . ASN A 1 83 ? -6.910 26.940 21.655 1.000 9.940 83 ASN A C 1
ATOM 637 O O . ASN A 1 83 ? -6.326 26.050 20.989 1.000 12.222 83 ASN A O 1
ATOM 642 N N . ILE A 1 84 ? -8.209 26.956 21.846 1.000 9.217 84 ILE A N 1
ATOM 643 C CA . ILE A 1 84 ? -9.154 26.054 21.153 1.000 10.351 84 ILE A CA 1
ATOM 644 C C . ILE A 1 84 ? -9.849 26.847 20.070 1.000 10.522 84 ILE A C 1
ATOM 645 O O . ILE A 1 84 ? -10.385 27.930 20.384 1.000 11.092 84 ILE A O 1
ATOM 650 N N . ASP A 1 85 ? -9.881 26.335 18.863 1.000 10.258 85 ASP A N 1
ATOM 651 C CA . ASP A 1 85 ? -10.651 26.945 17.765 1.000 11.204 85 ASP A CA 1
ATOM 652 C C . ASP A 1 85 ? -11.842 26.062 17.464 1.000 10.515 85 ASP A C 1
ATOM 653 O O . ASP A 1 85 ? -11.669 24.855 17.340 1.000 10.993 85 ASP A O 1
ATOM 658 N N . VAL A 1 86 ? -13.021 26.631 17.316 1.000 8.320 86 VAL A N 1
ATOM 659 C CA . VAL A 1 86 ? -14.263 25.870 17.021 1.000 8.848 86 VAL A CA 1
ATOM 660 C C . VAL A 1 86 ? -14.969 26.523 15.840 1.000 8.938 86 VAL A C 1
ATOM 661 O O . VAL A 1 86 ? -15.148 27.766 15.856 1.000 10.604 86 VAL A O 1
ATOM 665 N N . GLU A 1 87 ? -15.454 25.724 14.926 1.000 8.842 87 GLU A N 1
ATOM 666 C CA . GLU A 1 87 ? -16.448 26.165 13.930 1.000 9.678 87 GLU A CA 1
ATOM 667 C C . GLU A 1 87 ? -17.820 26.218 14.587 1.000 9.946 87 GLU A C 1
ATOM 668 O O . GLU A 1 87 ? -18.198 25.274 15.272 1.000 10.384 87 GLU A O 1
ATOM 674 N N . THR A 1 88 ? -18.569 27.289 14.354 1.000 9.737 88 THR A N 1
ATOM 675 C CA . THR A 1 88 ? -19.811 27.544 15.100 1.000 10.364 88 THR A CA 1
ATOM 676 C C . THR A 1 88 ? -20.907 28.028 14.183 1.000 10.493 88 THR A C 1
ATOM 677 O O . THR A 1 88 ? -20.622 28.645 13.157 1.000 11.966 88 THR A O 1
ATOM 681 N N . LEU A 1 89 ? -22.109 27.682 14.545 1.000 10.487 89 LEU A N 1
ATOM 682 C CA . LEU A 1 89 ? -23.353 28.181 13.935 1.000 12.182 89 LEU A CA 1
ATOM 683 C C . LEU A 1 89 ? -24.238 28.720 15.049 1.000 11.157 89 LEU A C 1
ATOM 684 O O . LEU A 1 89 ? -24.409 28.025 16.056 1.000 11.410 89 LEU A O 1
ATOM 689 N N . ILE A 1 90 ? -24.843 29.875 14.854 1.000 11.026 90 ILE A N 1
ATOM 690 C CA . ILE A 1 90 ? -25.783 30.425 15.854 1.000 12.356 90 ILE A CA 1
ATOM 691 C C . ILE A 1 90 ? -27.174 30.472 15.239 1.000 12.082 90 ILE A C 1
ATOM 692 O O . ILE A 1 90 ? -27.306 30.977 14.112 1.000 14.433 90 ILE A O 1
ATOM 697 N N . GLN A 1 91 ? -28.148 29.901 15.914 1.000 12.860 91 GLN A N 1
ATOM 698 C CA . GLN A 1 91 ? -29.551 29.855 15.437 1.000 14.531 91 GLN A CA 1
ATOM 699 C C . GLN A 1 91 ? -30.462 29.993 16.637 1.000 12.804 91 GLN A C 1
ATOM 700 O O . GLN A 1 91 ? -30.390 29.156 17.554 1.000 11.660 91 GLN A O 1
ATOM 706 N N . ASP A 1 92 ? -31.369 30.960 16.596 1.000 11.837 92 ASP A N 1
ATOM 707 C CA . ASP A 1 92 ? -32.492 31.010 17.558 1.000 11.796 92 ASP A CA 1
ATOM 708 C C . ASP A 1 92 ? -31.954 30.934 19.013 1.000 11.369 92 ASP A C 1
ATOM 709 O O . ASP A 1 92 ? -32.493 30.190 19.851 1.000 10.759 92 ASP A O 1
ATOM 714 N N . GLY A 1 93 ? -30.958 31.757 19.308 1.000 11.417 93 GLY A N 1
ATOM 715 C CA . GLY A 1 93 ? -30.487 31.970 20.677 1.000 12.035 93 GLY A CA 1
ATOM 716 C C . GLY A 1 93 ? -29.617 30.834 21.177 1.000 11.778 93 GLY A C 1
ATOM 717 O O . GLY A 1 93 ? -29.373 30.774 22.411 1.000 12.421 93 GLY A O 1
ATOM 718 N N . LYS A 1 94 ? -29.258 29.914 20.299 1.000 10.249 94 LYS A N 1
ATOM 719 C CA . LYS A 1 94 ? -28.452 28.722 20.648 1.000 10.161 94 LYS A CA 1
ATOM 720 C C . LYS A 1 94 ? -27.198 28.713 19.790 1.000 8.606 94 LYS A C 1
ATOM 721 O O . LYS A 1 94 ? -27.265 29.144 18.618 1.000 10.012 94 LYS A O 1
ATOM 727 N N . LEU A 1 95 ? -26.073 28.275 20.349 1.000 8.195 95 LEU A N 1
ATOM 728 C CA . LEU A 1 95 ? -24.824 28.148 19.569 1.000 8.756 95 LEU A CA 1
ATOM 729 C C . LEU A 1 95 ? -24.478 26.679 19.426 1.000 7.876 95 LEU A C 1
ATOM 730 O O . LEU A 1 95 ? -24.615 25.914 20.423 1.000 8.940 95 LEU A O 1
ATOM 735 N N . TYR A 1 96 ? -24.062 26.278 18.243 1.000 7.370 96 TYR A N 1
ATOM 736 C CA . TYR A 1 96 ? -23.622 24.919 17.963 1.000 8.387 96 TYR A CA 1
ATOM 737 C C . TYR A 1 96 ? -22.168 24.963 17.517 1.000 8.303 96 TYR A C 1
ATOM 738 O O . TYR A 1 96 ? -21.860 25.605 16.510 1.000 9.598 96 TYR A O 1
ATOM 747 N N . VAL A 1 97 ? -21.301 24.233 18.208 1.000 8.333 97 VAL A N 1
ATOM 748 C CA . VAL A 1 97 ? -19.984 23.847 17.676 1.000 8.479 97 VAL A CA 1
ATOM 749 C C . VAL A 1 97 ? -20.195 22.716 16.691 1.000 8.795 97 VAL A C 1
ATOM 750 O O . VAL A 1 97 ? -20.808 21.687 17.103 1.000 11.076 97 VAL A O 1
ATOM 754 N N . ILE A 1 98 ? -19.787 22.889 15.446 1.000 9.482 98 ILE A N 1
ATOM 755 C CA . ILE A 1 98 ? -19.896 21.861 14.390 1.000 10.482 98 ILE A CA 1
ATOM 756 C C . ILE A 1 98 ? -18.486 21.438 14.010 1.000 11.716 98 ILE A C 1
ATOM 757 O O . ILE A 1 98 ? -17.825 22.191 13.320 1.000 14.543 98 ILE A O 1
ATOM 762 N N . ASP A 1 99 ? -18.041 20.304 14.473 1.000 9.086 99 ASP A N 1
ATOM 763 C CA . ASP A 1 99 ? -16.633 19.896 14.276 1.000 9.895 99 ASP A CA 1
ATOM 764 C C . ASP A 1 99 ? -16.556 18.698 13.360 1.000 10.355 99 ASP A C 1
ATOM 765 O O . ASP A 1 99 ? -17.204 17.665 13.659 1.000 11.396 99 ASP A O 1
ATOM 770 N N . PHE A 1 100 ? -15.758 18.824 12.315 1.000 10.842 100 PHE A N 1
ATOM 771 C CA . PHE A 1 100 ? -15.319 17.716 11.470 1.000 12.473 100 PHE A CA 1
ATOM 772 C C . PHE A 1 100 ? -13.922 17.363 11.939 1.000 12.146 100 PHE A C 1
ATOM 773 O O . PHE A 1 100 ? -12.984 18.165 11.732 1.000 13.436 100 PHE A O 1
ATOM 781 N N . PRO A 1 101 ? -13.745 16.254 12.679 1.000 10.924 101 PRO A N 1
ATOM 782 C CA . PRO A 1 101 ? -12.482 16.011 13.356 1.000 11.427 101 PRO A CA 1
ATOM 783 C C . PRO A 1 101 ? -11.356 15.691 12.364 1.000 10.980 101 PRO A C 1
ATOM 784 O O . PRO A 1 101 ? -11.402 14.648 11.727 1.000 11.964 101 PRO A O 1
ATOM 788 N N . THR A 1 102 ? -10.295 16.489 12.369 1.000 9.669 102 THR A N 1
ATOM 789 C CA . THR A 1 102 ? -9.124 16.215 11.506 1.000 10.696 102 THR A CA 1
ATOM 790 C C . THR A 1 102 ? -8.416 14.932 11.966 1.000 9.424 102 THR A C 1
ATOM 791 O O . THR A 1 102 ? -7.754 14.304 11.143 1.000 10.690 102 THR A O 1
ATOM 795 N N . VAL A 1 103 ? -8.567 14.530 13.233 1.000 8.663 103 VAL A N 1
ATOM 796 C CA . VAL A 1 103 ? -8.016 13.266 13.777 1.000 9.000 103 VAL A CA 1
ATOM 797 C C . VAL A 1 103 ? -8.491 12.056 12.952 1.000 8.748 103 VAL A C 1
ATOM 798 O O . VAL A 1 103 ? -7.847 11.043 13.013 1.000 8.939 103 VAL A O 1
ATOM 802 N N . LEU A 1 104 ? -9.614 12.153 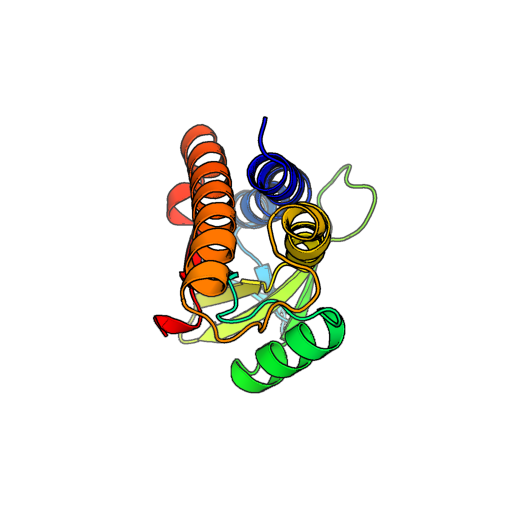12.250 1.000 9.623 104 LEU A N 1
ATOM 803 C CA . LEU A 1 104 ? -10.134 10.963 11.514 1.000 11.410 104 LEU A CA 1
ATOM 804 C C . LEU A 1 104 ? -9.197 10.564 10.388 1.000 12.926 104 LEU A C 1
ATOM 805 O O . LEU A 1 104 ? -9.274 9.371 9.979 1.000 14.786 104 LEU A O 1
ATOM 810 N N . SER A 1 105 ? -8.278 11.423 9.984 1.000 12.246 105 SER A N 1
ATOM 811 C CA . SER A 1 105 ? -7.236 11.025 9.000 1.000 13.925 105 SER A CA 1
ATOM 812 C C . SER A 1 105 ? -6.511 9.746 9.484 1.000 13.059 105 SER A C 1
ATOM 813 O O . SER A 1 105 ? -6.080 8.909 8.632 1.000 14.433 105 SER A O 1
ATOM 816 N N . GLY A 1 106 ? -6.359 9.541 10.779 1.000 12.628 106 GLY A N 1
ATOM 817 C CA . GLY A 1 106 ? -5.678 8.373 11.334 1.000 13.738 106 GLY A CA 1
ATOM 818 C C . GLY A 1 106 ? -6.345 7.074 10.931 1.000 14.357 106 GLY A C 1
ATOM 819 O O . GLY A 1 106 ? -5.678 6.062 10.928 1.000 15.392 106 GLY A O 1
ATOM 820 N N . ILE A 1 107 ? -7.653 7.104 10.715 1.000 14.842 107 ILE A N 1
ATOM 821 C CA . ILE A 1 107 ? -8.416 5.874 10.337 1.000 16.879 107 ILE A CA 1
ATOM 822 C C . ILE A 1 107 ? -7.911 5.373 8.982 1.000 17.392 107 ILE A C 1
ATOM 823 O O . ILE A 1 107 ? -7.668 4.144 8.870 1.000 19.604 107 ILE A O 1
ATOM 828 N N . ASN A 1 108 ? -7.604 6.268 8.057 1.000 19.157 108 ASN A N 1
ATOM 829 C CA . ASN A 1 108 ? -7.042 5.882 6.738 1.000 19.802 108 ASN A CA 1
ATOM 830 C C . ASN A 1 108 ? -5.724 5.142 6.948 1.000 19.100 108 ASN A C 1
ATOM 831 O O . ASN A 1 108 ? -5.495 4.112 6.254 1.000 18.266 108 ASN A O 1
ATOM 836 N N . TYR A 1 109 ? -4.903 5.579 7.903 1.000 18.829 109 TYR A N 1
ATOM 837 C CA . TYR A 1 109 ? -3.581 4.964 8.146 1.000 22.585 109 TYR A CA 1
ATOM 838 C C . TYR A 1 109 ? -3.780 3.528 8.606 1.000 23.842 109 TYR A C 1
ATOM 839 O O . TYR A 1 109 ? -3.121 2.622 8.060 1.000 32.152 109 TYR A O 1
ATOM 848 N N . ALA A 1 110 ? -4.611 3.357 9.632 1.000 24.323 110 ALA A N 1
ATOM 849 C CA . ALA A 1 110 ? -5.020 2.064 10.222 1.000 29.943 110 ALA A CA 1
ATOM 850 C C . ALA A 1 110 ? -5.413 1.112 9.093 1.000 32.296 110 ALA A C 1
ATOM 851 O O . ALA A 1 110 ? -4.643 0.145 8.842 1.000 41.184 110 ALA A O 1
ATOM 853 N N . ILE A 1 111 ? -6.455 1.478 8.341 1.000 30.471 111 ILE A N 1
ATOM 854 C CA . ILE A 1 111 ? -7.209 0.556 7.434 1.000 33.730 111 ILE A CA 1
ATOM 855 C C . ILE A 1 111 ? -6.290 0.047 6.324 1.000 36.635 111 ILE A C 1
ATOM 856 O O . ILE A 1 111 ? -6.645 -0.974 5.708 1.000 35.656 111 ILE A O 1
ATOM 861 N N . SER A 1 112 ? -5.206 0.761 6.026 1.000 34.898 112 SER A N 1
ATOM 862 C CA . SER A 1 112 ? -4.280 0.450 4.905 1.000 41.328 112 SER A CA 1
ATOM 863 C C . SER A 1 112 ? -4.080 -1.074 4.788 1.000 44.892 112 SER A C 1
ATOM 864 O O . SER A 1 112 ? -4.166 -1.598 3.649 1.000 51.055 112 SER A O 1
ATOM 867 N N . ASN A 1 113 ? -3.839 -1.759 5.914 1.000 47.849 113 ASN A N 1
ATOM 868 C CA . ASN A 1 113 ? -3.409 -3.189 5.955 1.000 47.005 113 ASN A CA 1
ATOM 869 C C . ASN A 1 113 ? -4.618 -4.128 5.772 1.000 45.357 113 ASN A C 1
ATOM 870 O O . ASN A 1 113 ? -4.388 -5.311 5.450 1.000 44.885 113 ASN A O 1
ATOM 875 N N . LEU A 1 114 ? -5.849 -3.629 5.948 1.000 38.703 114 LEU A N 1
ATOM 876 C CA . LEU A 1 114 ? -7.087 -4.463 6.043 1.000 36.968 114 LEU A CA 1
ATOM 877 C C . LEU A 1 114 ? -7.682 -4.724 4.651 1.000 35.821 114 LEU A C 1
ATOM 878 O O . LEU A 1 114 ? -8.595 -5.570 4.563 1.000 38.417 114 LEU A O 1
ATOM 883 N N . LEU A 1 115 ? -7.235 -4.003 3.616 1.000 34.745 115 LEU A N 1
ATOM 884 C CA . LEU A 1 115 ? -7.831 -4.080 2.251 1.000 38.939 115 LEU A CA 1
ATOM 885 C C . LEU A 1 115 ? -6.798 -4.601 1.252 1.000 40.324 115 LEU A C 1
ATOM 886 O O . LEU A 1 115 ? -5.613 -4.291 1.353 1.000 31.569 115 LEU A O 1
ATOM 891 N N . PRO A 1 116 ? -7.221 -5.371 0.221 1.000 43.631 116 PRO A N 1
ATOM 892 C CA . PRO A 1 116 ? -6.403 -5.545 -0.975 1.000 45.661 116 PRO A CA 1
ATOM 893 C C . PRO A 1 116 ? -6.037 -4.144 -1.479 1.000 48.112 116 PRO A C 1
ATOM 894 O O . PRO A 1 116 ? -6.844 -3.264 -1.348 1.000 46.199 116 PRO A O 1
ATOM 898 N N . ASN A 1 117 ? -4.820 -3.948 -1.969 1.000 51.686 117 ASN A N 1
ATOM 899 C CA . ASN A 1 117 ? -4.322 -2.586 -2.282 1.000 52.776 117 ASN A CA 1
ATOM 900 C C . ASN A 1 117 ? -4.662 -2.255 -3.742 1.000 47.209 117 ASN A C 1
ATOM 901 O O . ASN A 1 117 ? -4.323 -1.144 -4.175 1.000 49.076 117 ASN A O 1
ATOM 906 N N . ASP A 1 118 ? -5.425 -3.130 -4.421 1.000 40.870 118 ASP A N 1
ATOM 907 C CA . ASP A 1 118 ? -6.199 -2.784 -5.650 1.000 36.944 118 ASP A CA 1
ATOM 908 C C . ASP A 1 118 ? -7.628 -2.339 -5.265 1.000 36.995 118 ASP A C 1
ATOM 909 O O . ASP A 1 118 ? -8.452 -2.124 -6.197 1.000 32.339 118 ASP A O 1
ATOM 914 N N . PHE A 1 119 ? -7.918 -2.145 -3.963 1.000 34.772 119 PHE A N 1
ATOM 915 C CA . PHE A 1 119 ? -9.302 -1.912 -3.443 1.000 35.692 119 PHE A CA 1
ATOM 916 C C . PHE A 1 119 ? -9.905 -0.628 -4.036 1.000 35.472 119 PHE A C 1
ATOM 917 O O . PHE A 1 119 ? -9.151 0.325 -4.355 1.000 34.555 119 PHE A O 1
ATOM 925 N N . ASN A 1 120 ? -11.243 -0.602 -4.130 1.000 35.700 120 ASN A N 1
ATOM 926 C CA . ASN A 1 120 ? -12.065 0.591 -4.480 1.000 36.037 120 ASN A CA 1
ATOM 927 C C . ASN A 1 120 ? -12.831 1.062 -3.226 1.000 37.134 120 ASN A C 1
ATOM 928 O O . ASN A 1 120 ? -13.414 0.204 -2.513 1.000 31.328 120 ASN A O 1
ATOM 933 N N . SER A 1 121 ? -12.871 2.383 -3.005 1.000 41.995 121 SER A N 1
ATOM 934 C CA . SER A 1 121 ? -13.514 3.062 -1.844 1.000 43.017 121 SER A CA 1
ATOM 935 C C . SER A 1 121 ? -15.034 2.832 -1.830 1.000 42.406 121 SER A C 1
ATOM 936 O O . SER A 1 121 ? -15.629 2.972 -0.748 1.000 39.777 121 SER A O 1
ATOM 939 N N . MET A 1 122 ? -15.641 2.529 -2.981 1.000 45.303 122 MET A N 1
ATOM 940 C CA . MET A 1 122 ? -17.125 2.478 -3.156 1.000 48.724 122 MET A CA 1
ATOM 941 C C . MET A 1 122 ? -17.661 1.065 -2.871 1.000 47.100 122 MET A C 1
ATOM 942 O O . MET A 1 122 ? -18.904 0.911 -2.817 1.000 49.434 122 MET A O 1
ATOM 947 N N . SER A 1 123 ? -16.774 0.075 -2.696 1.000 39.265 123 SER A N 1
ATOM 948 C CA . SER A 1 123 ? -17.137 -1.361 -2.518 1.000 34.991 123 SER A CA 1
ATOM 949 C C . SER A 1 123 ? -17.842 -1.551 -1.168 1.000 36.131 123 SER A C 1
ATOM 950 O O . SER A 1 123 ? -17.693 -0.676 -0.301 1.000 37.542 123 SER A O 1
ATOM 953 N N . ASP A 1 124 ? -18.588 -2.646 -1.009 1.000 36.092 124 ASP A N 1
ATOM 954 C CA . ASP A 1 124 ? -19.361 -2.949 0.225 1.000 37.102 124 ASP A CA 1
ATOM 955 C C . ASP A 1 124 ? -18.382 -3.379 1.314 1.000 36.290 124 ASP A C 1
ATOM 956 O O . ASP A 1 124 ? -18.586 -2.968 2.484 1.000 30.611 124 ASP A O 1
ATOM 961 N N . ASP A 1 125 ? -17.375 -4.185 0.949 1.000 32.710 125 ASP A N 1
ATOM 962 C CA . ASP A 1 125 ? -16.245 -4.572 1.833 1.000 34.823 125 ASP A CA 1
ATOM 963 C C . ASP A 1 125 ? -15.692 -3.313 2.499 1.000 30.243 125 ASP A C 1
ATOM 964 O O . ASP A 1 125 ? -15.480 -3.344 3.718 1.000 29.109 125 ASP A O 1
ATOM 969 N N . TYR A 1 126 ? -15.393 -2.278 1.723 1.000 27.514 126 TYR A N 1
ATOM 970 C CA . TYR A 1 126 ? -14.671 -1.074 2.213 1.000 26.828 126 TYR A CA 1
ATOM 971 C C . TYR A 1 126 ? -15.607 -0.244 3.089 1.000 25.548 126 TYR A C 1
ATOM 972 O O . TYR A 1 126 ? -15.210 0.169 4.177 1.000 26.147 126 TYR A O 1
ATOM 981 N N . GLU A 1 127 ? -16.852 -0.093 2.664 1.000 25.664 127 GLU A N 1
ATOM 982 C CA . GLU A 1 127 ? -17.916 0.555 3.466 1.000 29.307 127 GLU A CA 1
ATOM 983 C C . GLU A 1 127 ? -18.051 -0.158 4.827 1.000 28.764 127 GLU A C 1
ATOM 984 O O . GLU A 1 127 ? -18.154 0.561 5.839 1.000 26.844 127 GLU A O 1
ATOM 990 N N . LEU A 1 128 ? -17.955 -1.497 4.878 1.000 24.932 128 LEU A N 1
ATOM 991 C CA . LEU A 1 128 ? -18.031 -2.260 6.154 1.000 25.268 128 LEU A CA 1
ATOM 992 C C . LEU A 1 128 ? -16.830 -1.918 7.062 1.000 21.231 128 LEU A C 1
ATOM 993 O O . LEU A 1 128 ? -17.051 -1.636 8.255 1.000 18.249 128 LEU A O 1
ATOM 998 N N . ILE A 1 129 ? -15.610 -2.017 6.580 1.000 18.837 129 ILE A N 1
ATOM 999 C CA . ILE A 1 129 ? -14.389 -1.833 7.405 1.000 18.585 129 ILE A CA 1
ATOM 1000 C C . ILE A 1 129 ? -14.369 -0.388 7.964 1.000 18.649 129 ILE A C 1
ATOM 1001 O O . ILE A 1 129 ? -14.155 -0.201 9.178 1.000 16.267 129 ILE A O 1
ATOM 1006 N N . LEU A 1 130 ? -14.685 0.595 7.124 1.000 17.974 130 LEU A N 1
ATOM 1007 C CA . LEU A 1 130 ? -14.657 2.017 7.560 1.000 19.068 130 LEU A CA 1
ATOM 1008 C C . LEU A 1 130 ? -15.718 2.192 8.630 1.000 16.221 130 LEU A C 1
ATOM 1009 O O . LEU A 1 130 ? -15.437 2.840 9.652 1.000 15.294 130 LEU A O 1
ATOM 1014 N N . ASN A 1 131 ? -16.902 1.634 8.421 1.000 17.296 131 ASN A N 1
ATOM 1015 C CA . ASN A 1 131 ? -18.029 1.813 9.348 1.000 17.669 131 ASN A CA 1
ATOM 1016 C C . ASN A 1 131 ? -17.694 1.154 10.685 1.000 14.846 131 ASN A C 1
ATOM 1017 O O . ASN A 1 131 ? -18.103 1.706 11.693 1.000 13.333 131 ASN A O 1
ATOM 1022 N N . ARG A 1 132 ? -16.944 0.061 10.704 1.000 12.817 132 ARG A N 1
ATOM 1023 C CA . ARG A 1 132 ? -16.546 -0.576 11.983 1.000 11.712 132 ARG A CA 1
ATOM 1024 C C . ARG A 1 132 ? -15.648 0.384 12.750 1.000 10.942 132 ARG A C 1
ATOM 1025 O O . ARG A 1 132 ? -15.867 0.609 13.958 1.000 9.451 132 ARG A O 1
ATOM 1033 N N . GLU A 1 133 ? -14.673 0.988 12.069 1.000 11.705 133 GLU A N 1
ATOM 1034 C CA . GLU A 1 133 ? -13.776 1.974 12.711 1.000 13.032 133 GLU A CA 1
ATOM 1035 C C . GLU A 1 133 ? -14.584 3.178 13.221 1.000 11.061 133 GLU A C 1
ATOM 1036 O O . GLU A 1 133 ? -14.347 3.621 14.345 1.000 10.171 133 GLU A O 1
ATOM 1042 N N . PHE A 1 134 ? -15.487 3.713 12.438 1.000 9.191 134 PHE A N 1
ATOM 1043 C CA . PHE A 1 134 ? -16.352 4.831 12.897 1.000 9.931 134 PHE A CA 1
ATOM 1044 C C . PHE A 1 134 ? -17.150 4.378 14.111 1.000 9.475 134 PHE A C 1
ATOM 1045 O O . PHE A 1 134 ? -17.348 5.174 15.030 1.000 9.659 134 PHE A O 1
ATOM 1053 N N . ASP A 1 135 ? -17.709 3.175 14.092 1.000 8.973 135 ASP A N 1
ATOM 1054 C CA . ASP A 1 135 ? -18.541 2.712 15.222 1.000 9.506 135 ASP A CA 1
ATOM 1055 C C . ASP A 1 135 ? -17.690 2.703 16.508 1.000 9.486 135 ASP A C 1
ATOM 1056 O O . ASP A 1 135 ? -18.170 3.149 17.587 1.000 9.802 135 ASP A O 1
ATOM 1061 N N . ARG A 1 136 ? -16.467 2.207 16.451 1.000 8.728 136 ARG A N 1
ATOM 1062 C CA . ARG A 1 136 ? -15.561 2.179 17.629 1.000 9.156 136 ARG A CA 1
ATOM 1063 C C . ARG A 1 136 ? -15.257 3.617 18.066 1.000 9.035 136 ARG A C 1
ATOM 1064 O O . ARG A 1 136 ? -15.235 3.875 19.293 1.000 8.694 136 ARG A O 1
ATOM 1072 N N . PHE A 1 137 ? -15.023 4.509 17.131 1.000 8.563 137 PHE A N 1
ATOM 1073 C CA . PHE A 1 137 ? -14.687 5.919 17.441 1.000 8.785 137 PHE A CA 1
ATOM 1074 C C . PHE A 1 137 ? -15.877 6.537 18.177 1.000 8.501 137 PHE A C 1
ATOM 1075 O O . PHE A 1 137 ? -15.722 7.174 19.225 1.000 8.269 137 PHE A O 1
ATOM 1083 N N . ILE A 1 138 ? -17.064 6.381 17.628 1.000 8.083 138 ILE A N 1
ATOM 1084 C CA . ILE A 1 138 ? -18.291 6.987 18.207 1.000 8.106 138 ILE A CA 1
ATOM 1085 C C . ILE A 1 138 ? -18.500 6.404 19.613 1.000 8.349 138 ILE A C 1
ATOM 1086 O O . ILE A 1 138 ? -18.842 7.167 20.561 1.000 9.182 138 ILE A O 1
ATOM 1091 N N . TYR A 1 139 ? -18.425 5.090 19.779 1.000 8.188 139 TYR A N 1
ATOM 1092 C CA . TYR A 1 139 ? -18.696 4.498 21.088 1.000 9.237 139 TYR A CA 1
ATOM 1093 C C . TYR A 1 139 ? -17.709 5.060 22.121 1.000 9.363 139 TYR A C 1
ATOM 1094 O O . TYR A 1 139 ? -18.117 5.414 23.242 1.000 9.056 139 TYR A O 1
ATOM 1103 N N . THR A 1 140 ? -16.443 5.146 21.781 1.000 8.973 140 THR A N 1
ATOM 1104 C CA . THR A 1 140 ? -15.422 5.624 22.726 1.000 9.687 140 THR A CA 1
ATOM 1105 C C . THR A 1 140 ? -15.743 7.069 23.103 1.000 9.366 140 THR A C 1
ATOM 1106 O O . THR A 1 140 ? -15.717 7.417 24.290 1.000 9.087 140 THR A O 1
ATOM 1110 N N . LEU A 1 141 ? -16.027 7.905 22.143 1.000 9.547 141 LEU A N 1
ATOM 1111 C CA . LEU A 1 141 ? -16.363 9.309 22.419 1.000 11.765 141 LEU A CA 1
ATOM 1112 C C . LEU A 1 141 ? -17.547 9.361 23.370 1.000 9.900 141 LEU A C 1
ATOM 1113 O O . LEU A 1 141 ? -17.484 10.094 24.390 1.000 11.246 141 LEU A O 1
ATOM 1118 N N . ASN A 1 142 ? -18.621 8.633 23.089 1.000 8.334 142 ASN A N 1
ATOM 1119 C CA . ASN A 1 142 ? -19.816 8.648 23.932 1.000 8.949 142 ASN A CA 1
ATOM 1120 C C . ASN A 1 142 ? -19.514 8.077 25.322 1.000 10.086 142 ASN A C 1
ATOM 1121 O O . ASN A 1 142 ? -20.119 8.583 26.292 1.000 10.936 142 ASN A O 1
ATOM 1126 N N . LYS A 1 143 ? -18.730 7.020 25.435 1.000 9.385 143 LYS A N 1
ATOM 1127 C CA . LYS A 1 143 ? -18.435 6.381 26.719 1.000 10.785 143 LYS A CA 1
ATOM 1128 C C . LYS A 1 143 ? -17.742 7.417 27.588 1.000 10.218 143 LYS A C 1
ATOM 1129 O O . LYS A 1 143 ? -18.093 7.549 28.786 1.000 10.441 143 LYS A O 1
ATOM 1135 N N . LEU A 1 144 ? -16.707 8.067 27.061 1.000 9.315 144 LEU A N 1
ATOM 1136 C CA . LEU A 1 144 ? -15.921 9.038 27.856 1.000 9.035 144 LEU A CA 1
ATOM 1137 C C . LEU A 1 144 ? -16.804 10.231 28.240 1.000 9.584 144 LEU A C 1
ATOM 1138 O O . LEU A 1 144 ? -16.779 10.640 29.410 1.000 9.379 144 LEU A O 1
ATOM 1143 N N . ALA A 1 145 ? -17.626 10.730 27.350 1.000 8.581 145 ALA A N 1
ATOM 1144 C CA . ALA A 1 145 ? -18.512 11.863 27.655 1.000 9.355 145 ALA A CA 1
ATOM 1145 C C . ALA A 1 145 ? -19.501 11.441 28.725 1.000 10.076 145 ALA A C 1
ATOM 1146 O O . ALA A 1 145 ? -19.747 12.246 29.635 1.000 11.058 145 ALA A O 1
ATOM 1148 N N . LEU A 1 146 ? -20.049 10.238 28.654 1.000 10.592 146 LEU A N 1
ATOM 1149 C CA . LEU A 1 146 ? -21.063 9.784 29.630 1.000 12.308 146 LEU A CA 1
ATOM 1150 C C . LEU A 1 146 ? -20.414 9.700 31.013 1.000 12.628 146 LEU A C 1
ATOM 1151 O O . LEU A 1 146 ? -21.018 10.224 31.994 1.000 14.040 146 LEU A O 1
ATOM 1156 N N . ARG A 1 147 ? -19.215 9.145 31.088 1.000 12.568 147 ARG A N 1
ATOM 1157 C CA . ARG A 1 147 ? -18.436 8.969 32.357 1.000 15.026 147 ARG A CA 1
ATOM 1158 C C . ARG A 1 147 ? -18.260 10.346 33.008 1.000 15.147 147 ARG A C 1
ATOM 1159 O O . ARG A 1 147 ? -18.498 10.469 34.232 1.000 16.466 147 ARG A O 1
ATOM 1167 N N . ASP A 1 148 ? -18.001 11.372 32.229 1.000 12.963 148 ASP A N 1
ATOM 1168 C CA . ASP A 1 148 ? -17.697 12.730 32.760 1.000 12.496 148 ASP A CA 1
ATOM 1169 C C . ASP A 1 148 ? -18.976 13.546 32.974 1.000 11.579 148 ASP A C 1
ATOM 1170 O O . ASP A 1 148 ? -18.879 14.656 33.578 1.000 13.438 148 ASP A O 1
ATOM 1175 N N . GLY A 1 149 ? -20.117 13.122 32.472 1.000 10.079 149 GLY A N 1
ATOM 1176 C CA . GLY A 1 149 ? -21.361 13.856 32.641 1.000 10.547 149 GLY A CA 1
ATOM 1177 C C . GLY A 1 149 ? -21.650 14.837 31.507 1.000 10.565 149 GLY A C 1
ATOM 1178 O O . GLY A 1 149 ? -22.441 15.739 31.718 1.000 12.530 149 GLY A O 1
ATOM 1179 N N . TYR A 1 150 ? -21.050 14.688 30.332 1.000 10.201 150 TYR A N 1
ATOM 1180 C CA . TYR A 1 150 ? -21.213 15.669 29.226 1.000 10.526 150 TYR A CA 1
ATOM 1181 C C . TYR A 1 150 ? -22.053 15.085 28.079 1.000 9.868 150 TYR A C 1
ATOM 1182 O O . TYR A 1 150 ? -22.103 15.705 26.997 1.000 9.261 150 TYR A O 1
ATOM 1191 N N . ASN A 1 151 ? -22.758 13.978 28.300 1.000 11.475 151 ASN A N 1
ATOM 1192 C CA . ASN A 1 151 ? -23.545 13.291 27.244 1.000 13.310 151 ASN A CA 1
ATOM 1193 C C . ASN A 1 151 ? -24.491 14.293 26.578 1.000 13.143 151 ASN A C 1
ATOM 1194 O O . ASN A 1 151 ? -24.636 14.263 25.338 1.000 13.539 151 ASN A O 1
ATOM 1199 N N . ASN A 1 152 ? -25.121 15.167 27.350 1.000 12.605 152 ASN A N 1
ATOM 1200 C CA . ASN A 1 152 ? -26.196 16.026 26.820 1.000 15.205 152 ASN A CA 1
ATOM 1201 C C . ASN A 1 152 ? -25.592 17.254 26.128 1.000 13.278 152 ASN A C 1
ATOM 1202 O O . ASN A 1 152 ? -26.343 17.979 25.481 1.000 14.348 152 ASN A O 1
ATOM 1207 N N . LEU A 1 153 ? -24.273 17.435 26.172 1.000 10.446 153 LEU A N 1
ATOM 1208 C CA . LEU A 1 153 ? -23.622 18.551 25.450 1.000 10.765 153 LEU A CA 1
ATOM 1209 C C . LEU A 1 153 ? -23.216 18.119 24.045 1.000 10.597 153 LEU A C 1
ATOM 1210 O O . LEU A 1 153 ? -22.781 18.998 23.300 1.000 10.310 153 LEU A O 1
ATOM 1215 N N . ILE A 1 154 ? -23.155 16.827 23.756 1.000 9.873 154 ILE A N 1
ATOM 1216 C CA . ILE A 1 154 ? -22.483 16.274 22.544 1.000 10.076 154 ILE A CA 1
ATOM 1217 C C . ILE A 1 154 ? -23.460 15.378 21.793 1.000 10.560 154 ILE A C 1
ATOM 1218 O O . ILE A 1 154 ? -24.144 14.570 22.430 1.000 10.537 154 ILE A O 1
ATOM 1223 N N . THR A 1 155 ? -23.538 15.518 20.476 1.000 9.939 155 THR A N 1
ATOM 1224 C CA . THR A 1 155 ? -24.180 14.528 19.595 1.000 11.518 155 THR A CA 1
ATOM 1225 C C . THR A 1 155 ? -23.209 14.220 18.457 1.000 10.744 155 THR A C 1
ATOM 1226 O O . THR A 1 155 ? -22.476 15.119 18.002 1.000 10.643 155 THR A O 1
ATOM 1230 N N . VAL A 1 156 ? -23.200 12.991 18.004 1.000 11.227 156 VAL A N 1
ATOM 1231 C CA . VAL A 1 156 ? -22.272 12.522 16.948 1.000 12.521 156 VAL A CA 1
ATOM 1232 C C . VAL A 1 156 ? -23.105 12.066 15.778 1.000 16.117 156 VAL A C 1
ATOM 1233 O O . VAL A 1 156 ? -23.913 11.120 15.951 1.000 20.425 156 VAL A O 1
ATOM 1237 N N . ILE A 1 157 ? -22.960 12.737 14.654 1.000 12.756 157 ILE A N 1
ATOM 1238 C CA . ILE A 1 157 ? -23.864 12.545 13.490 1.000 13.931 157 ILE A CA 1
ATOM 1239 C C . ILE A 1 157 ? -23.045 12.104 12.304 1.000 12.568 157 ILE A C 1
ATOM 1240 O O . ILE A 1 157 ? -22.098 12.815 11.910 1.000 12.510 157 ILE A O 1
ATOM 1245 N N . ASN A 1 158 ? -23.461 11.009 11.692 1.000 14.130 158 ASN A N 1
ATOM 1246 C CA . ASN A 1 158 ? -22.902 10.560 10.402 1.000 15.585 158 ASN A CA 1
ATOM 1247 C C . ASN A 1 158 ? -23.506 11.407 9.283 1.000 14.765 158 ASN A C 1
ATOM 1248 O O . ASN A 1 158 ? -24.746 11.505 9.226 1.000 15.888 158 ASN A O 1
ATOM 1253 N N . GLU A 1 159 ? -22.673 11.961 8.418 1.000 14.721 159 GLU A N 1
ATOM 1254 C CA . GLU A 1 159 ? -23.056 12.782 7.247 1.000 16.046 159 GLU A CA 1
ATOM 1255 C C . GLU A 1 159 ? -24.184 12.117 6.448 1.000 16.759 159 GLU A C 1
ATOM 1256 O O . GLU A 1 159 ? -25.106 12.850 6.015 1.000 18.705 159 GLU A O 1
ATOM 1262 N N . LYS A 1 160 ? -24.127 10.807 6.266 1.000 15.986 160 LYS A N 1
ATOM 1263 C CA . LYS A 1 160 ? -25.134 10.027 5.485 1.000 20.143 160 LYS A CA 1
ATOM 1264 C C . LYS A 1 160 ? -26.528 10.219 6.096 1.000 18.498 160 LYS A C 1
ATOM 1265 O O . LYS A 1 160 ? -27.501 10.213 5.348 1.000 20.138 160 LYS A O 1
ATOM 1271 N N . ASP A 1 161 ? -26.611 10.472 7.394 1.000 17.036 161 ASP A N 1
ATOM 1272 C CA . ASP A 1 161 ? -27.898 10.507 8.134 1.000 16.450 161 ASP A CA 1
ATOM 1273 C C . ASP A 1 161 ? -28.486 11.926 8.229 1.000 17.837 161 ASP A C 1
ATOM 1274 O O . ASP A 1 161 ? -29.592 12.061 8.850 1.000 21.384 161 ASP A O 1
ATOM 1279 N N . ILE A 1 162 ? -27.816 12.941 7.663 1.000 19.084 162 ILE A N 1
ATOM 1280 C CA . ILE A 1 162 ? -28.284 14.360 7.648 1.000 20.548 162 ILE A CA 1
ATOM 1281 C C . ILE A 1 162 ? -29.164 14.577 6.403 1.000 25.294 162 ILE A C 1
ATOM 1282 O O . ILE A 1 162 ? -28.755 14.224 5.272 1.000 25.302 162 ILE A O 1
#

Radius of gyration: 16.4 Å; Cα contacts (8 Å, |Δi|>4): 212; chains: 1; bounding box: 32×46×39 Å

B-factor: mean 18.54, std 10.68, range [6.93, 70.23]

Solvent-accessible surface area: 9445 Å² total; per-residue (Å²): 121,108,71,0,30,78,35,0,32,70,16,0,70,93,27,0,57,6,0,0,33,24,8,96,126,60,30,0,3,99,21,116,110,41,59,95,30,144,70,1,36,1,74,0,4,0,2,119,112,11,48,134,72,18,112,59,23,53,99,93,18,68,138,78,55,148,13,81,130,15,68,21,112,68,177,77,63,111,170,70,3,71,2,10,3,58,50,104,131,55,91,0,53,0,16,16,7,2,68,37,0,53,22,0,35,188,24,5,64,126,92,13,90,134,130,81,107,63,137,44,107,78,14,66,114,32,7,75,150,8,3,90,47,0,30,139,14,0,62,102,27,2,117,209,65,63,25,75,141,34,15,61,26,42,41,62,156,108,120

Foldseek 3Di:
DAPLLVLLVCCCVQAVVLQLVCLVVVLAAADPVRDGQNQEAEEEEAELADDLCVVVVQVVVCVVLVWDWDWADRPPHPDIHIFTWDDDDSHIYGYDHDPSCSVVVVRCCVVDDVVDDCPDPSNSVSSVVSVVSSVVSNCVVCVVVVNNVRYDYYYPVRD

Organism: Riemerella anatipestifer (strain ATCC 11845 / DSM 15868 / JCM 9532 / NCTC 11014) (NCBI:txid693978)

Nearest PDB structures (foldseek):
  8hyn-assembly1_A  TM=7.704E-01  e=1.624E-23  Riemerella anatipestifer Yb2
  6wt5-assembly2_C  TM=8.550E-01  e=5.367E-17  Capnocytophaga granulosa
  7ebd-assembly1_B  TM=9.109E-01  e=4.556E-11  Prevotella corporis
  7ebl-assembly1_A  TM=8.963E-01  e=4.479E-10  Myroides sp. ZB35
  8hwj-assembly1_B  TM=8.581E-01  e=2.098E-09  Epilithonimonas lactis

Sequence (159 aa):
GFPSSTLAAVYYENFVKPTCLHIIQNGGIQDDDGTKYENSTIKIIIPQKLTTDVNSQFQTLKKSFQTKKLTFDYLGRPRNIDVETLIQDGKLYVIDFPTVLSGINYAISNLLPNDFNSMSDDYELILNREFDRFIYTLNKLALRDGYNNLITVINEKDI